Protein AF-A0A0C2HBA0-F1 (afdb_monomer)

Sequence (151 aa):
MSQLVDHLVTSIALIGLGIRTMTEMAYLSDVIGTRELTTAALLMLCLGTCTFTSTPLGLFSVITKHNTMMLTYMTLIFFVCLLSAVCAWLGFNLNSEVNSGVVLHWMNNSFLNEYGNPEAVDLTQSWDQMQRKFYTTNMQTLKYNAEVHGK

Organism: NCBI:txid51022

InterPro domains:
  IPR018499 Tetraspanin/Peripherin [PF00335] (8-134)

Solvent-accessible surface area (backbone atoms only — not comparable to full-atom values): 8051 Å² total; per-residue (Å²): 112,69,70,57,53,54,52,52,53,50,26,53,50,37,35,53,48,17,54,51,42,42,56,56,37,62,44,40,43,76,47,65,73,44,71,64,59,55,48,50,27,52,49,42,33,51,51,17,54,53,50,50,58,44,54,63,47,49,56,48,28,68,71,66,73,45,68,68,48,42,51,54,43,53,53,53,52,51,53,52,54,53,53,50,52,53,52,50,52,52,50,51,51,50,53,51,40,53,74,68,42,55,53,57,52,49,52,51,49,38,52,75,75,39,52,82,36,88,91,34,53,66,41,33,54,40,49,53,52,52,51,52,53,52,52,54,52,51,52,49,54,52,51,51,50,48,70,72,64,66,117

Structure (mmCIF, N/CA/C/O backbone):
data_AF-A0A0C2HBA0-F1
#
_entry.id   AF-A0A0C2HBA0-F1
#
loop_
_atom_site.group_PDB
_atom_site.id
_atom_site.type_symbol
_atom_site.label_atom_id
_atom_site.label_alt_id
_atom_site.label_comp_id
_atom_site.label_asym_id
_atom_site.label_entity_id
_atom_site.label_seq_id
_atom_site.pdbx_PDB_ins_code
_atom_site.Cartn_x
_atom_site.Cartn_y
_atom_site.Cartn_z
_atom_site.occupancy
_atom_site.B_iso_or_equiv
_atom_site.auth_seq_id
_atom_site.auth_comp_id
_atom_site.auth_asym_id
_atom_site.auth_atom_id
_atom_site.pdbx_PDB_model_num
ATOM 1 N N . MET A 1 1 ? -5.704 2.869 24.932 1.00 56.53 1 MET A N 1
ATOM 2 C CA . MET A 1 1 ? -5.318 4.111 24.223 1.00 56.53 1 MET A CA 1
ATOM 3 C C . MET A 1 1 ? -4.084 3.891 23.349 1.00 56.53 1 MET A C 1
ATOM 5 O O . MET A 1 1 ? -4.190 4.174 22.169 1.00 56.53 1 MET A O 1
ATOM 9 N N . SER A 1 2 ? -2.995 3.288 23.860 1.00 64.06 2 SER A N 1
ATOM 10 C CA . SER A 1 2 ? -1.791 2.945 23.064 1.00 64.06 2 SER A CA 1
ATOM 11 C C . SER A 1 2 ? -2.093 2.152 21.781 1.00 64.06 2 SER A C 1
ATOM 13 O O . SER A 1 2 ? -1.809 2.639 20.698 1.00 64.06 2 SER A O 1
ATOM 15 N N . GLN A 1 3 ? -2.810 1.023 21.879 1.00 64.94 3 GLN A N 1
ATOM 16 C CA . GLN A 1 3 ? -3.154 0.197 20.705 1.00 64.94 3 GLN A CA 1
ATOM 17 C C . GLN A 1 3 ? -3.966 0.932 19.626 1.00 64.94 3 GLN A C 1
ATOM 19 O O . GLN A 1 3 ? -3.911 0.577 18.455 1.00 64.94 3 GLN A O 1
ATOM 24 N N . LEU A 1 4 ? -4.726 1.965 20.001 1.00 65.56 4 LEU A N 1
ATOM 25 C CA . LEU A 1 4 ? -5.518 2.724 19.037 1.00 65.56 4 LEU A CA 1
ATOM 26 C C . LEU A 1 4 ? -4.641 3.625 18.164 1.00 65.56 4 LEU A C 1
ATOM 28 O O . LEU A 1 4 ? -4.872 3.762 16.965 1.00 65.56 4 LEU A O 1
ATOM 32 N N . VAL A 1 5 ? -3.642 4.242 18.796 1.00 70.81 5 VAL A N 1
ATOM 33 C CA . VAL A 1 5 ? -2.667 5.099 18.124 1.00 70.81 5 VAL A CA 1
ATOM 34 C C . VAL A 1 5 ? -1.844 4.255 17.157 1.00 70.81 5 VAL A C 1
ATOM 36 O O . VAL A 1 5 ? -1.683 4.651 16.007 1.00 70.81 5 VAL A O 1
ATOM 39 N N . ASP A 1 6 ? -1.443 3.052 17.572 1.00 75.31 6 ASP A N 1
ATOM 40 C CA . ASP A 1 6 ? -0.691 2.118 16.729 1.00 75.31 6 ASP A CA 1
ATOM 41 C C . ASP A 1 6 ? -1.475 1.734 15.459 1.00 75.31 6 ASP A C 1
ATOM 43 O O . ASP A 1 6 ? -0.932 1.770 14.352 1.00 75.31 6 ASP A O 1
ATOM 47 N N . HIS A 1 7 ? -2.778 1.449 15.580 1.00 71.69 7 HIS A N 1
ATOM 48 C CA . HIS A 1 7 ? -3.629 1.143 14.424 1.00 71.69 7 HIS A CA 1
ATOM 49 C C . HIS A 1 7 ? -3.804 2.333 13.472 1.00 71.69 7 HIS A C 1
ATOM 51 O O . HIS A 1 7 ? -3.732 2.154 12.258 1.00 71.69 7 HIS A O 1
ATOM 57 N N . LEU A 1 8 ? -3.991 3.550 13.991 1.00 75.81 8 LEU A N 1
ATOM 58 C CA . LEU A 1 8 ? -4.126 4.748 13.155 1.00 75.81 8 LEU A CA 1
ATOM 59 C C . LEU A 1 8 ? -2.829 5.076 12.411 1.00 75.81 8 LEU A C 1
ATOM 61 O O . LEU A 1 8 ? -2.866 5.358 11.213 1.00 75.81 8 LEU A O 1
ATOM 65 N N . VAL A 1 9 ? -1.686 4.989 13.096 1.00 79.44 9 VAL A N 1
ATOM 66 C CA . VAL A 1 9 ? -0.363 5.200 12.491 1.00 79.44 9 VAL A CA 1
ATOM 67 C C . VAL A 1 9 ? -0.111 4.173 11.389 1.00 79.44 9 VAL A C 1
ATOM 69 O O . VAL A 1 9 ? 0.324 4.542 10.298 1.00 79.44 9 VAL A O 1
ATOM 72 N N . THR A 1 10 ? -0.456 2.906 11.631 1.00 76.00 10 TH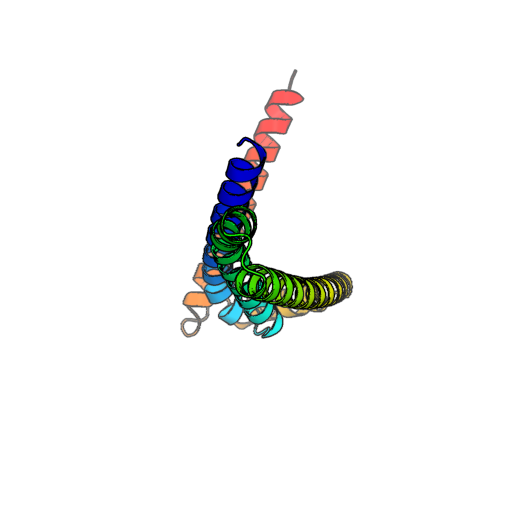R A N 1
ATOM 73 C CA . THR A 1 10 ? -0.301 1.833 10.640 1.00 76.00 10 THR A CA 1
ATOM 74 C C . THR A 1 10 ? -1.166 2.080 9.405 1.00 76.00 10 THR A C 1
ATOM 76 O O . THR A 1 10 ? -0.668 1.966 8.290 1.00 76.00 10 THR A O 1
ATOM 79 N N . SER A 1 11 ? -2.432 2.476 9.570 1.00 72.50 11 SER A N 1
ATOM 80 C CA . SER A 1 11 ? -3.339 2.764 8.447 1.00 72.50 11 SER A CA 1
ATOM 81 C C . SER A 1 11 ? -2.873 3.956 7.607 1.00 72.50 11 SER A C 1
ATOM 83 O O . SER A 1 11 ? -2.881 3.886 6.379 1.00 72.50 11 SER A O 1
ATOM 85 N N . ILE A 1 12 ? -2.414 5.036 8.248 1.00 79.12 12 ILE A N 1
ATOM 86 C CA . ILE A 1 12 ? -1.872 6.215 7.553 1.00 79.12 12 ILE A CA 1
ATOM 87 C C . ILE A 1 12 ? -0.602 5.843 6.780 1.00 79.12 12 ILE A C 1
ATOM 89 O O . ILE A 1 12 ? -0.454 6.228 5.619 1.00 79.12 12 ILE A O 1
ATOM 93 N N . ALA A 1 13 ? 0.289 5.055 7.389 1.00 78.75 13 ALA A N 1
ATOM 94 C CA . ALA A 1 13 ? 1.481 4.549 6.720 1.00 78.75 13 ALA A CA 1
ATOM 95 C C . ALA A 1 13 ? 1.125 3.650 5.526 1.00 78.75 13 ALA A C 1
ATOM 97 O O . ALA A 1 13 ? 1.739 3.782 4.471 1.00 78.75 13 ALA A O 1
ATOM 98 N N . LEU A 1 14 ? 0.106 2.792 5.652 1.00 74.56 14 LEU A N 1
ATOM 99 C CA . L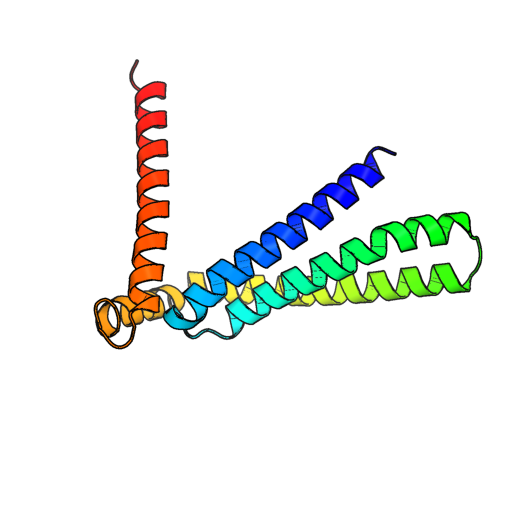EU A 1 14 ? -0.349 1.907 4.576 1.00 74.56 14 LEU A CA 1
ATOM 100 C C . LEU A 1 14 ? -0.917 2.687 3.387 1.00 74.56 14 LEU A C 1
ATOM 102 O O . LEU A 1 14 ? -0.609 2.368 2.245 1.00 74.56 14 LEU A O 1
ATOM 106 N N . ILE A 1 15 ? -1.711 3.729 3.647 1.00 77.38 15 ILE A N 1
ATOM 107 C CA . ILE A 1 15 ? -2.254 4.605 2.600 1.00 77.38 15 ILE A CA 1
ATOM 108 C C . ILE A 1 15 ? -1.124 5.392 1.930 1.00 77.38 15 ILE A C 1
ATOM 110 O O . ILE A 1 15 ? -1.071 5.461 0.704 1.00 77.38 15 ILE A O 1
ATOM 114 N N . GLY A 1 16 ? -0.194 5.949 2.711 1.00 75.50 16 GLY A N 1
ATOM 115 C CA . GLY A 1 16 ? 0.969 6.663 2.181 1.00 75.50 16 GLY A CA 1
ATOM 116 C C . GLY A 1 16 ? 1.867 5.768 1.326 1.00 75.50 16 GLY A C 1
ATOM 117 O O . GLY A 1 16 ? 2.299 6.179 0.248 1.00 75.50 16 GLY A O 1
ATOM 118 N N . LEU A 1 17 ? 2.095 4.527 1.765 1.00 71.69 17 LEU A N 1
ATOM 119 C CA . LEU A 1 17 ? 2.784 3.507 0.977 1.00 71.69 17 LEU A CA 1
ATOM 120 C C . LEU A 1 17 ? 1.992 3.160 -0.282 1.00 71.69 17 LEU A C 1
ATOM 122 O O . LEU A 1 17 ? 2.577 3.187 -1.352 1.00 71.69 17 LEU A O 1
ATOM 126 N N . GLY A 1 18 ? 0.679 2.942 -0.199 1.00 68.31 18 GLY A N 1
ATOM 127 C CA . GLY A 1 18 ? -0.169 2.647 -1.357 1.00 68.31 18 GLY A CA 1
ATOM 128 C C . GLY A 1 18 ? -0.153 3.753 -2.416 1.00 68.31 18 GLY 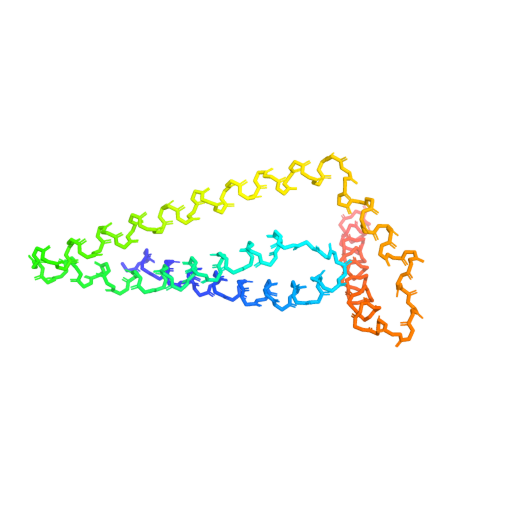A C 1
ATOM 129 O O . GLY A 1 18 ? 0.018 3.463 -3.597 1.00 68.31 18 GLY A O 1
ATOM 130 N N . ILE A 1 19 ? -0.244 5.024 -2.009 1.00 72.25 19 ILE A N 1
ATOM 131 C CA . ILE A 1 19 ? -0.149 6.178 -2.920 1.00 72.25 19 ILE A CA 1
ATOM 132 C C . ILE A 1 19 ? 1.241 6.242 -3.554 1.00 72.25 19 ILE A C 1
ATOM 134 O O . ILE A 1 19 ? 1.359 6.393 -4.768 1.00 72.25 19 ILE A O 1
ATOM 138 N N . ARG A 1 20 ? 2.301 6.085 -2.754 1.00 70.75 20 ARG A N 1
ATOM 139 C CA . ARG A 1 20 ? 3.675 6.070 -3.264 1.00 70.75 20 ARG A CA 1
ATOM 140 C C . ARG A 1 20 ? 3.897 4.915 -4.240 1.00 70.75 20 ARG A C 1
ATOM 142 O O . ARG A 1 20 ? 4.488 5.123 -5.297 1.00 70.75 20 ARG A O 1
ATOM 149 N N . THR A 1 21 ? 3.390 3.728 -3.926 1.00 67.12 21 THR A N 1
ATOM 150 C CA . THR A 1 21 ? 3.441 2.564 -4.807 1.00 67.12 21 THR A CA 1
ATOM 151 C C . THR A 1 21 ? 2.657 2.837 -6.081 1.00 67.12 21 THR A C 1
ATOM 153 O O . THR A 1 21 ? 3.188 2.581 -7.143 1.00 67.12 21 THR A O 1
ATOM 156 N N . MET A 1 22 ? 1.469 3.442 -6.039 1.00 64.12 22 MET A N 1
ATOM 157 C CA . MET A 1 22 ? 0.753 3.831 -7.260 1.00 64.12 22 MET A CA 1
ATOM 158 C C . MET A 1 22 ? 1.529 4.833 -8.111 1.00 64.12 22 MET A C 1
ATOM 160 O O . MET A 1 22 ? 1.548 4.681 -9.327 1.00 64.12 22 MET A O 1
ATOM 164 N N . THR A 1 23 ? 2.197 5.821 -7.506 1.00 65.69 23 THR A N 1
ATOM 165 C CA . THR A 1 23 ? 3.053 6.735 -8.275 1.00 65.69 23 THR A CA 1
ATOM 166 C C . THR A 1 23 ? 4.226 5.992 -8.900 1.00 65.69 23 THR A C 1
ATOM 168 O O . THR A 1 23 ? 4.434 6.117 -10.095 1.00 65.69 23 THR A O 1
ATOM 171 N N . GLU A 1 24 ? 4.937 5.148 -8.145 1.00 62.28 24 GLU A N 1
ATOM 172 C CA . GLU A 1 24 ? 6.075 4.372 -8.656 1.00 62.28 24 GLU A CA 1
ATOM 173 C C . GLU A 1 24 ? 5.624 3.332 -9.708 1.00 62.28 24 GLU A C 1
ATOM 175 O O . GLU A 1 24 ? 6.323 3.121 -10.693 1.00 62.28 24 GLU A O 1
ATOM 180 N N . MET A 1 25 ? 4.426 2.753 -9.576 1.00 57.25 25 MET A N 1
ATOM 181 C CA . MET A 1 25 ? 3.843 1.808 -10.536 1.00 57.25 25 MET A CA 1
ATOM 182 C C . MET A 1 25 ? 3.234 2.478 -11.765 1.00 57.25 25 MET A C 1
ATOM 184 O O . MET A 1 25 ? 3.197 1.843 -12.806 1.00 57.25 25 MET A O 1
ATOM 188 N N . ALA A 1 26 ? 2.784 3.732 -11.703 1.00 56.56 26 ALA A N 1
ATOM 189 C CA . ALA A 1 26 ? 2.385 4.468 -12.904 1.00 56.56 26 ALA A CA 1
ATOM 190 C C . ALA A 1 26 ? 3.587 4.661 -13.843 1.00 56.56 26 ALA A C 1
ATOM 192 O O . ALA A 1 26 ? 3.459 4.486 -15.048 1.00 56.56 26 ALA A O 1
ATOM 193 N N . TYR A 1 27 ? 4.766 4.913 -13.266 1.00 51.84 27 TYR A N 1
ATOM 194 C CA . TYR A 1 27 ? 6.037 4.982 -13.989 1.00 51.84 27 TYR A CA 1
ATOM 195 C C . TYR A 1 27 ? 6.529 3.603 -14.462 1.00 51.84 27 TYR A C 1
ATOM 197 O O . TYR A 1 27 ? 7.071 3.484 -15.553 1.00 51.84 27 TYR A O 1
ATOM 205 N N . LEU A 1 28 ? 6.325 2.540 -13.673 1.00 49.47 28 LEU A N 1
ATOM 206 C CA . LEU A 1 28 ? 6.757 1.179 -14.031 1.00 49.47 28 LEU A CA 1
ATOM 207 C C . LEU A 1 28 ? 5.765 0.416 -14.922 1.00 49.47 28 LEU A C 1
ATOM 209 O O . LEU A 1 28 ? 6.176 -0.506 -15.613 1.00 49.47 28 LEU A O 1
ATOM 213 N N . SER A 1 29 ? 4.477 0.763 -14.934 1.00 44.84 29 SER A N 1
ATOM 214 C CA . SER A 1 29 ? 3.450 0.137 -15.783 1.00 44.84 29 SER A CA 1
ATOM 215 C C . SER A 1 29 ? 3.714 0.400 -17.261 1.00 44.84 29 SER A C 1
ATOM 217 O O . SER A 1 29 ? 3.407 -0.458 -18.084 1.00 44.84 29 SER A O 1
ATOM 219 N N . ASP A 1 30 ? 4.300 1.556 -17.570 1.00 50.34 30 ASP A N 1
ATOM 220 C CA . ASP A 1 30 ? 4.762 1.913 -18.911 1.00 50.34 30 ASP A CA 1
ATOM 221 C C . ASP A 1 30 ? 6.043 1.142 -19.289 1.00 50.34 30 ASP A C 1
ATOM 223 O O . ASP A 1 30 ? 6.294 0.879 -20.454 1.00 50.34 30 ASP A O 1
ATOM 227 N N . VAL A 1 31 ? 6.817 0.697 -18.285 1.00 47.81 31 VAL A N 1
ATOM 228 C CA . VAL A 1 31 ? 8.131 0.042 -18.445 1.00 47.81 31 VAL A CA 1
ATOM 229 C C . VAL A 1 31 ? 8.108 -1.476 -18.375 1.00 47.81 31 VAL A C 1
ATOM 231 O O . VAL A 1 31 ? 8.996 -2.123 -18.924 1.00 47.81 31 VAL A O 1
ATOM 234 N N . ILE A 1 32 ? 7.152 -2.054 -17.653 1.00 50.53 32 ILE A N 1
ATOM 235 C CA . ILE A 1 32 ? 7.104 -3.483 -17.312 1.00 50.53 32 ILE A CA 1
ATOM 236 C C . ILE A 1 32 ? 5.828 -4.134 -17.872 1.00 50.53 32 ILE A C 1
ATOM 238 O O . ILE A 1 32 ? 5.710 -5.353 -17.848 1.00 50.53 32 ILE A O 1
ATOM 242 N N . GLY A 1 33 ? 4.864 -3.370 -18.408 1.00 48.19 33 GLY A N 1
ATOM 243 C CA . GLY A 1 33 ? 3.696 -3.917 -19.116 1.00 48.19 33 GLY A CA 1
ATOM 244 C C . GLY A 1 33 ? 2.904 -4.983 -18.341 1.00 48.19 33 GLY A C 1
ATOM 245 O O . GLY A 1 33 ? 2.213 -5.806 -18.942 1.00 48.19 33 GLY A O 1
ATOM 246 N N . THR A 1 34 ? 2.998 -5.017 -17.008 1.00 56.41 34 THR A N 1
ATOM 247 C CA . THR A 1 34 ? 2.402 -6.078 -16.187 1.00 56.41 34 THR A CA 1
ATOM 248 C C . THR A 1 34 ? 1.238 -5.537 -15.372 1.00 56.41 34 THR A C 1
ATOM 250 O O . THR A 1 34 ? 1.377 -4.806 -14.393 1.00 56.41 34 THR A O 1
ATOM 253 N N . ARG A 1 35 ? 0.041 -5.975 -15.768 1.00 59.31 35 ARG A N 1
ATOM 254 C CA . ARG A 1 35 ? -1.242 -5.714 -15.096 1.00 59.31 35 ARG A CA 1
ATOM 255 C C . ARG A 1 35 ? -1.250 -6.159 -13.624 1.00 59.31 35 ARG A C 1
ATOM 257 O O . ARG A 1 35 ? -2.035 -5.639 -12.834 1.00 59.31 35 ARG A O 1
ATOM 264 N N . GLU A 1 36 ? -0.365 -7.078 -13.251 1.00 59.66 36 GLU A N 1
ATOM 265 C CA . GLU A 1 36 ? -0.238 -7.644 -11.903 1.00 59.66 36 GLU A CA 1
ATOM 266 C C . GLU A 1 36 ? 0.276 -6.627 -10.867 1.00 59.66 36 GLU A C 1
ATOM 268 O O . GLU A 1 36 ? -0.260 -6.541 -9.761 1.00 59.66 36 GLU A O 1
ATOM 273 N N . LEU A 1 37 ? 1.255 -5.788 -11.230 1.00 63.09 37 LEU A N 1
ATOM 274 C CA . LEU A 1 37 ? 1.842 -4.790 -10.322 1.00 63.09 37 LEU A CA 1
ATOM 275 C C . LEU A 1 37 ? 0.875 -3.634 -10.036 1.00 63.09 37 LEU A C 1
ATOM 277 O O . LEU A 1 37 ? 0.705 -3.233 -8.881 1.00 63.09 37 LEU A O 1
ATOM 281 N N . THR A 1 38 ? 0.159 -3.163 -11.059 1.00 68.12 38 THR A N 1
ATOM 282 C CA . THR A 1 38 ? -0.912 -2.167 -10.898 1.00 68.12 38 THR A CA 1
ATOM 283 C C . THR A 1 38 ? -2.067 -2.724 -10.060 1.00 68.12 38 THR A C 1
ATOM 285 O O . THR A 1 38 ? -2.608 -2.020 -9.206 1.00 68.12 38 THR A O 1
ATOM 288 N N . THR A 1 39 ? -2.410 -4.006 -10.233 1.00 68.94 39 THR A N 1
ATOM 289 C CA . THR A 1 39 ? -3.439 -4.681 -9.422 1.00 68.94 39 THR A CA 1
ATOM 290 C C . THR A 1 39 ? -3.017 -4.773 -7.954 1.00 68.94 39 THR A C 1
ATOM 292 O O . THR A 1 39 ? -3.814 -4.463 -7.069 1.00 68.94 39 THR A O 1
ATOM 295 N N . ALA A 1 40 ? -1.756 -5.108 -7.668 1.00 69.88 40 ALA A N 1
ATOM 296 C CA . ALA A 1 40 ? -1.230 -5.143 -6.303 1.00 69.88 40 ALA A CA 1
ATOM 297 C C . ALA A 1 40 ? -1.248 -3.759 -5.622 1.00 69.88 40 ALA A C 1
ATOM 299 O O . ALA A 1 40 ? -1.641 -3.651 -4.458 1.00 69.88 40 ALA A O 1
ATOM 300 N N . ALA A 1 41 ? -0.887 -2.694 -6.347 1.00 69.25 41 ALA A N 1
ATOM 301 C CA . ALA A 1 41 ? -0.921 -1.323 -5.830 1.00 69.25 41 ALA A CA 1
ATOM 302 C C . ALA A 1 41 ? -2.351 -0.859 -5.498 1.00 69.25 41 ALA A C 1
ATOM 304 O O . ALA A 1 41 ? -2.591 -0.292 -4.429 1.00 69.25 41 ALA A O 1
ATOM 305 N N . LEU A 1 42 ? -3.315 -1.155 -6.377 1.00 71.94 42 LEU A N 1
ATOM 306 C CA . LEU A 1 42 ? -4.733 -0.874 -6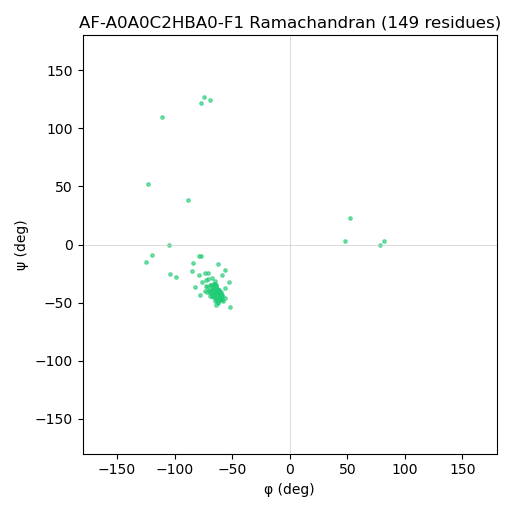.140 1.00 71.94 42 LEU A CA 1
ATOM 307 C C . LEU A 1 42 ? -5.273 -1.653 -4.935 1.00 71.94 42 LEU A C 1
ATOM 309 O O . LEU A 1 42 ? -5.990 -1.085 -4.114 1.00 71.94 42 LEU A O 1
ATOM 313 N N . LEU A 1 43 ? -4.893 -2.924 -4.780 1.00 75.12 43 LEU A N 1
ATOM 314 C CA . LEU A 1 43 ? -5.295 -3.737 -3.631 1.00 75.12 43 LEU A CA 1
ATOM 315 C C . LEU A 1 43 ? -4.719 -3.212 -2.313 1.00 75.12 43 LEU A C 1
ATOM 317 O O . LEU A 1 43 ? -5.451 -3.170 -1.325 1.00 75.12 43 LEU A O 1
ATOM 321 N N . MET A 1 44 ? -3.460 -2.758 -2.288 1.00 74.56 44 MET A N 1
ATOM 322 C CA . MET A 1 44 ? -2.884 -2.101 -1.107 1.00 74.56 44 MET A CA 1
ATOM 323 C C . MET A 1 44 ? -3.628 -0.813 -0.744 1.00 74.56 44 MET A C 1
ATOM 325 O O . MET A 1 44 ? -3.898 -0.579 0.435 1.00 74.56 44 MET A O 1
ATOM 329 N N . LEU A 1 45 ? -3.999 0.007 -1.734 1.00 77.38 45 LEU A N 1
ATOM 330 C CA . LEU A 1 45 ? -4.753 1.236 -1.487 1.00 77.38 45 LEU A CA 1
ATOM 331 C C . LEU A 1 45 ? -6.169 0.929 -0.975 1.00 77.38 45 LEU A C 1
ATOM 333 O O . LEU A 1 45 ? -6.598 1.505 0.028 1.00 77.38 45 LEU A O 1
ATOM 337 N N . CYS A 1 46 ? -6.870 -0.027 -1.592 1.00 77.44 46 CYS A N 1
ATOM 338 C CA . CYS A 1 46 ? -8.172 -0.497 -1.117 1.00 77.44 46 CYS A CA 1
ATOM 339 C C . CYS A 1 46 ? -8.086 -1.024 0.322 1.00 77.44 46 CYS A C 1
ATOM 341 O O . CYS A 1 46 ? -8.850 -0.575 1.175 1.00 77.44 46 CYS A O 1
ATOM 343 N N . LEU A 1 47 ? -7.115 -1.891 0.626 1.00 81.62 47 LEU A N 1
ATOM 344 C CA . LEU A 1 47 ? -6.870 -2.387 1.982 1.00 81.62 47 LEU A CA 1
ATOM 345 C C . LEU A 1 47 ? -6.636 -1.242 2.973 1.00 81.62 47 LEU A C 1
ATOM 347 O O . LEU A 1 47 ? -7.266 -1.233 4.027 1.00 81.62 47 LEU A O 1
ATOM 351 N N . GLY A 1 48 ? -5.803 -0.254 2.630 1.00 73.75 48 GLY A N 1
ATOM 352 C CA . GLY A 1 48 ? -5.526 0.906 3.484 1.00 73.75 48 GLY A CA 1
ATOM 353 C C . GLY A 1 48 ? -6.761 1.764 3.777 1.00 73.75 48 GLY A C 1
ATOM 354 O O . GLY A 1 48 ? -6.983 2.179 4.914 1.00 73.75 48 GLY A O 1
ATOM 355 N N . THR A 1 49 ? -7.614 2.005 2.780 1.00 79.75 49 THR A N 1
ATOM 356 C CA . THR A 1 49 ? -8.862 2.770 2.980 1.00 79.75 49 THR A CA 1
ATOM 357 C C . THR A 1 49 ? -9.900 2.000 3.808 1.00 79.75 49 THR A C 1
ATOM 359 O O . THR A 1 49 ? -10.548 2.574 4.690 1.00 79.75 49 THR A O 1
ATOM 362 N N . CYS A 1 50 ? -10.025 0.686 3.597 1.00 79.38 50 CYS A N 1
ATOM 363 C CA . CYS A 1 50 ? -10.900 -0.177 4.389 1.00 79.38 50 CYS A CA 1
ATOM 364 C C . CYS A 1 50 ? -10.433 -0.287 5.849 1.00 79.38 50 CYS A C 1
ATOM 366 O O . CYS A 1 50 ? -11.251 -0.202 6.764 1.00 79.38 50 CYS A O 1
ATOM 368 N N . THR A 1 51 ? -9.129 -0.421 6.107 1.00 79.00 51 THR A N 1
ATOM 369 C CA . THR A 1 51 ? -8.609 -0.471 7.483 1.00 79.00 51 THR A CA 1
ATOM 370 C C . THR A 1 51 ? -8.765 0.871 8.192 1.00 79.00 51 THR A C 1
ATOM 372 O O . THR A 1 51 ? -9.188 0.891 9.349 1.00 79.00 51 THR A O 1
ATOM 375 N N . PHE A 1 52 ? -8.552 1.991 7.496 1.00 80.19 52 PHE A N 1
ATOM 376 C CA . PHE A 1 52 ? -8.765 3.329 8.049 1.00 80.19 52 PHE A CA 1
ATOM 377 C C . PHE A 1 52 ? -10.223 3.573 8.459 1.00 80.19 52 PHE A C 1
ATOM 379 O O . PHE A 1 52 ? -10.483 4.079 9.549 1.00 80.19 52 PHE A O 1
ATOM 386 N N . THR A 1 53 ? -11.185 3.161 7.628 1.00 78.44 53 THR A N 1
ATOM 387 C CA . THR A 1 53 ? -12.622 3.269 7.944 1.00 78.44 53 THR A CA 1
ATOM 388 C C . THR A 1 53 ? -13.071 2.288 9.032 1.00 78.44 53 THR A C 1
ATOM 390 O O . THR A 1 53 ? -13.958 2.613 9.823 1.00 78.44 53 THR A O 1
ATOM 393 N N . SER A 1 54 ? -12.421 1.126 9.151 1.00 78.38 54 SER A N 1
ATOM 394 C CA . SER A 1 54 ? -12.718 0.137 10.197 1.00 78.38 54 SER A CA 1
ATOM 395 C C . SER A 1 54 ? -12.352 0.605 11.613 1.00 78.38 54 SER A C 1
ATOM 397 O O . SER A 1 54 ? -13.013 0.216 12.574 1.00 78.38 54 SER A O 1
ATOM 399 N N . THR A 1 55 ? -11.340 1.470 11.761 1.00 78.88 55 THR A N 1
ATOM 400 C CA . THR A 1 55 ? -10.830 1.917 13.070 1.00 78.88 55 THR A CA 1
ATOM 401 C C . THR A 1 55 ? -11.857 2.718 13.892 1.00 78.88 55 THR A C 1
ATOM 403 O O . THR A 1 55 ? -12.107 2.343 15.042 1.00 78.88 55 THR A O 1
ATOM 406 N N . PRO A 1 56 ? -12.507 3.777 13.363 1.00 77.44 56 PRO A N 1
ATOM 407 C CA . PRO A 1 56 ? -13.555 4.479 14.103 1.00 77.44 56 PRO A CA 1
ATOM 408 C C . PRO A 1 56 ? -14.818 3.622 14.280 1.00 77.44 56 PRO A C 1
ATOM 410 O O . PRO A 1 56 ? -15.441 3.682 15.339 1.00 77.44 56 PRO A O 1
ATOM 413 N N . LEU A 1 57 ? -15.174 2.785 13.294 1.00 77.12 57 LEU A N 1
ATOM 414 C CA . LEU A 1 57 ? -16.346 1.902 13.367 1.00 77.12 57 LEU A CA 1
ATOM 415 C C . LEU A 1 57 ? -16.200 0.815 14.440 1.00 77.12 57 LEU A C 1
ATOM 417 O O . LEU A 1 57 ? -17.169 0.514 15.132 1.00 77.12 57 LEU A O 1
ATOM 421 N N . GLY A 1 58 ? -14.998 0.268 14.631 1.00 76.50 58 GLY A N 1
ATOM 422 C CA . GLY A 1 58 ? -14.719 -0.711 15.684 1.00 76.50 58 GLY A CA 1
ATOM 423 C C . GLY A 1 58 ? -14.862 -0.122 17.085 1.00 76.50 58 GLY A C 1
ATOM 424 O O . GLY A 1 58 ? -15.511 -0.716 17.945 1.00 76.50 58 GLY A O 1
ATOM 425 N N . LEU A 1 59 ? -14.337 1.087 17.302 1.00 74.19 59 LEU A N 1
ATOM 426 C CA . LEU A 1 59 ? -14.528 1.831 18.552 1.00 74.19 59 LEU A CA 1
ATOM 427 C C . LEU A 1 59 ? -16.006 2.109 18.827 1.00 74.19 59 LEU A C 1
ATOM 429 O O . LEU A 1 59 ? -16.493 1.867 19.931 1.00 74.19 59 LEU A O 1
ATOM 433 N N . PHE A 1 60 ? -16.718 2.604 17.814 1.00 73.94 60 PHE A N 1
ATOM 434 C CA . PHE A 1 60 ? -18.129 2.944 17.942 1.00 73.94 60 PHE A CA 1
ATOM 435 C C . PHE A 1 60 ? -18.966 1.694 18.231 1.00 73.94 60 PHE A C 1
ATOM 437 O O . PHE A 1 60 ? -19.768 1.691 19.160 1.00 73.94 60 PHE A O 1
ATOM 444 N N . SER A 1 61 ? -18.695 0.587 17.535 1.00 76.19 61 SER A N 1
ATOM 445 C CA . SER A 1 61 ? -19.362 -0.698 17.748 1.00 76.19 61 SER A CA 1
ATOM 446 C C . SER A 1 61 ? -19.263 -1.204 19.190 1.00 76.19 61 SER A C 1
ATOM 448 O O . SER A 1 61 ? -20.222 -1.792 19.687 1.00 76.19 61 SER A O 1
ATOM 450 N N . VAL A 1 62 ? -18.128 -1.008 19.866 1.00 73.88 62 VAL A N 1
ATOM 451 C CA . VAL A 1 62 ? -17.949 -1.439 21.264 1.00 73.88 62 VAL A CA 1
ATOM 452 C C . VAL A 1 62 ? -18.741 -0.545 22.223 1.00 73.88 62 VAL A C 1
ATOM 454 O O . VAL A 1 62 ? -19.293 -1.032 23.210 1.00 73.88 62 VAL A O 1
ATOM 457 N N . ILE A 1 63 ? -18.833 0.753 21.924 1.00 74.50 63 ILE A N 1
ATOM 458 C CA . ILE A 1 63 ? -19.488 1.742 22.788 1.00 74.50 63 ILE A CA 1
ATOM 459 C C . ILE A 1 63 ? -21.015 1.671 22.666 1.00 74.50 63 ILE A C 1
ATOM 461 O O . ILE A 1 63 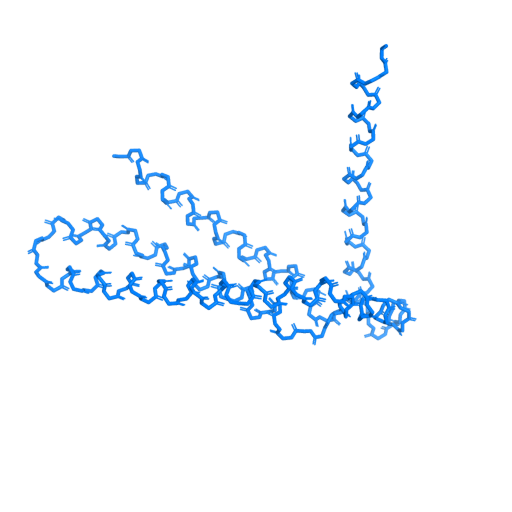? -21.711 1.728 23.678 1.00 74.50 63 ILE A O 1
ATOM 465 N N . THR A 1 64 ? -21.563 1.542 21.454 1.00 69.88 64 THR A N 1
ATOM 466 C CA . THR A 1 64 ? -23.008 1.727 21.236 1.00 69.88 64 THR A CA 1
ATOM 467 C C . THR A 1 64 ? -23.859 0.511 21.636 1.00 69.88 64 THR A C 1
ATOM 469 O O . THR A 1 64 ? -25.076 0.642 21.663 1.00 69.88 64 THR A O 1
ATOM 472 N N . LYS A 1 65 ? -23.281 -0.665 21.950 1.00 68.25 65 LYS A N 1
ATOM 473 C CA . LYS A 1 65 ? -23.977 -1.931 22.327 1.00 68.25 65 LYS A CA 1
ATOM 474 C C . LYS A 1 65 ? -25.143 -2.387 21.419 1.00 68.25 65 LYS A C 1
ATOM 476 O O . LYS A 1 65 ? -25.770 -3.405 21.694 1.00 68.25 65 LYS A O 1
ATOM 481 N N . HIS A 1 66 ? -25.433 -1.681 20.330 1.00 72.62 66 HIS A N 1
ATOM 482 C CA . HIS A 1 66 ? -26.462 -2.032 19.362 1.00 72.62 66 HIS A CA 1
ATOM 483 C C . HIS A 1 66 ? -25.960 -3.157 18.452 1.00 72.62 66 HIS A C 1
ATOM 485 O O . HIS A 1 66 ? -24.975 -2.991 17.731 1.00 72.62 66 HIS A O 1
ATOM 491 N N . ASN A 1 67 ? -26.688 -4.276 18.438 1.00 74.62 67 ASN A N 1
ATOM 492 C CA . ASN A 1 67 ? -26.345 -5.491 17.686 1.00 74.62 67 ASN A CA 1
ATOM 493 C C . ASN A 1 67 ? -26.072 -5.236 16.189 1.00 74.62 67 ASN A C 1
ATOM 495 O O . ASN A 1 67 ? -25.218 -5.890 15.596 1.00 74.62 67 ASN A O 1
ATOM 499 N N . THR A 1 68 ? -26.744 -4.252 15.584 1.00 76.75 68 THR A N 1
ATOM 500 C CA . THR A 1 68 ? -26.567 -3.894 14.168 1.00 76.75 68 THR A CA 1
ATOM 501 C C . THR A 1 68 ? -25.177 -3.321 13.865 1.00 76.75 68 THR A C 1
ATOM 503 O O . THR A 1 68 ? -24.575 -3.715 12.871 1.00 76.75 68 THR A O 1
ATOM 506 N N . MET A 1 69 ? -24.632 -2.456 14.734 1.00 72.62 69 MET A N 1
ATOM 507 C CA . MET A 1 69 ? -23.293 -1.855 14.561 1.00 72.62 69 MET A CA 1
ATOM 508 C C . MET A 1 69 ? -22.177 -2.906 14.677 1.00 72.62 69 MET A C 1
ATOM 510 O O . MET A 1 69 ? -21.179 -2.867 13.954 1.00 72.62 69 MET A O 1
ATOM 514 N N . MET A 1 70 ? -22.381 -3.891 15.552 1.00 78.50 70 MET A N 1
ATOM 515 C CA . MET A 1 70 ? -21.462 -5.014 15.727 1.00 78.50 70 MET A CA 1
ATOM 516 C C . MET A 1 70 ? -21.452 -5.946 14.513 1.00 78.50 70 MET A C 1
ATOM 518 O O . MET A 1 70 ? -20.382 -6.368 14.071 1.00 78.50 70 MET A O 1
ATOM 522 N N . LEU A 1 71 ? -22.619 -6.214 13.920 1.00 81.44 71 LEU A N 1
ATOM 523 C CA . LEU A 1 71 ? -22.720 -7.008 12.696 1.00 81.44 71 LEU A CA 1
ATOM 524 C C . LEU A 1 71 ? -22.037 -6.314 11.505 1.00 81.44 71 LEU A C 1
ATOM 526 O O . LEU A 1 71 ? -21.312 -6.960 10.744 1.00 81.44 71 LEU A O 1
ATOM 530 N N . THR A 1 72 ? -22.209 -4.996 11.357 1.00 82.50 72 THR A N 1
ATOM 531 C CA . THR A 1 72 ? -21.530 -4.225 10.301 1.00 82.50 72 THR A CA 1
ATOM 532 C C . THR A 1 72 ? -20.011 -4.224 10.461 1.00 82.50 72 THR A C 1
ATOM 534 O O . THR A 1 72 ? -19.288 -4.315 9.475 1.00 82.50 72 THR A O 1
ATOM 537 N N . TYR A 1 73 ? -19.501 -4.191 11.693 1.00 83.94 73 TYR A N 1
ATOM 538 C CA . TYR A 1 73 ? -18.061 -4.275 11.939 1.00 83.94 73 TYR A CA 1
ATOM 539 C C . TYR A 1 73 ? -17.489 -5.666 11.615 1.00 83.94 73 TYR A C 1
ATOM 541 O O . TYR A 1 73 ? -16.468 -5.776 10.936 1.00 83.94 73 TYR A O 1
ATOM 549 N N . MET A 1 74 ? -18.176 -6.732 12.038 1.00 82.88 74 MET A N 1
ATOM 550 C CA . MET A 1 74 ? -17.794 -8.122 11.743 1.00 82.88 74 MET A CA 1
ATOM 551 C C . MET A 1 74 ? -17.739 -8.398 10.236 1.00 82.88 74 MET A C 1
ATOM 553 O O . MET A 1 74 ? -16.786 -9.000 9.744 1.00 82.88 74 MET A O 1
ATOM 557 N N . THR A 1 75 ? -18.742 -7.926 9.495 1.00 86.25 75 THR A N 1
ATOM 558 C CA . THR A 1 75 ? -18.790 -8.077 8.033 1.00 86.25 75 THR A CA 1
ATOM 559 C C . THR A 1 75 ? -17.680 -7.285 7.342 1.00 86.25 75 THR A C 1
ATOM 561 O O . THR A 1 75 ? -17.025 -7.824 6.454 1.00 86.25 75 THR A O 1
ATOM 564 N N . LEU A 1 76 ? -17.388 -6.057 7.780 1.00 83.88 76 LEU A N 1
ATOM 565 C CA . LEU A 1 76 ? -16.291 -5.254 7.232 1.00 83.88 76 LEU A CA 1
ATOM 566 C C . LEU A 1 76 ? -14.924 -5.938 7.412 1.00 83.88 76 LEU A C 1
ATOM 568 O O . LEU A 1 76 ? -14.153 -6.032 6.458 1.00 83.88 76 LEU A O 1
ATOM 572 N N . ILE A 1 77 ? -14.631 -6.460 8.610 1.00 85.44 77 ILE A N 1
ATOM 573 C CA . ILE A 1 77 ? -13.376 -7.186 8.868 1.00 85.44 77 ILE A CA 1
ATOM 574 C C . ILE A 1 77 ? -13.277 -8.450 8.018 1.00 85.44 77 ILE A C 1
ATOM 576 O O . ILE A 1 77 ? -12.204 -8.753 7.502 1.00 85.44 77 ILE A O 1
ATOM 580 N N . PHE A 1 78 ? -14.387 -9.159 7.817 1.00 87.62 78 PHE A N 1
ATOM 581 C CA . PHE A 1 78 ? -14.411 -10.327 6.945 1.00 87.62 78 PHE A CA 1
ATOM 582 C C . PHE A 1 78 ? -13.985 -9.982 5.507 1.00 87.62 78 PHE A C 1
ATOM 584 O O . PHE A 1 78 ? -13.143 -10.674 4.936 1.00 87.62 78 PHE A O 1
ATOM 591 N N . PHE A 1 79 ? -14.472 -8.870 4.945 1.00 85.56 79 PHE A N 1
ATOM 592 C CA . PHE A 1 79 ? -14.023 -8.394 3.631 1.00 85.56 79 PHE A CA 1
ATOM 593 C C . PHE A 1 79 ? -12.534 -8.030 3.606 1.00 85.56 79 PHE A C 1
ATOM 595 O O . PHE A 1 79 ? -11.838 -8.373 2.651 1.00 85.56 79 PHE A O 1
ATOM 602 N N . VAL A 1 80 ? -12.019 -7.389 4.659 1.00 86.50 80 VAL A N 1
ATOM 603 C CA . VAL A 1 80 ? -10.585 -7.069 4.774 1.00 86.50 80 VAL A CA 1
ATOM 604 C C . VAL A 1 80 ? -9.733 -8.343 4.800 1.00 86.50 80 VAL A C 1
ATOM 606 O O . VAL A 1 80 ? -8.701 -8.396 4.135 1.00 86.50 80 VAL A O 1
ATOM 609 N N . CYS A 1 81 ? -10.176 -9.393 5.497 1.00 86.38 81 CYS A N 1
ATOM 610 C CA . CYS A 1 81 ? -9.502 -10.694 5.497 1.00 86.38 81 CYS A CA 1
ATOM 611 C C . CYS A 1 81 ? -9.504 -11.368 4.116 1.00 86.38 81 CYS A C 1
ATOM 613 O O . CYS A 1 81 ? -8.516 -11.994 3.738 1.00 86.38 81 CYS A O 1
ATOM 615 N N . LEU A 1 82 ? -10.582 -11.237 3.340 1.00 88.81 82 LEU A N 1
ATOM 616 C CA . LEU A 1 82 ? -10.607 -11.754 1.968 1.00 88.81 82 LEU A CA 1
ATOM 617 C C . LEU A 1 82 ? -9.631 -10.992 1.065 1.00 88.81 82 LEU A C 1
ATOM 619 O O . LEU A 1 82 ? -8.875 -11.606 0.314 1.00 88.81 82 LEU A O 1
ATOM 623 N N . LEU A 1 83 ? -9.600 -9.662 1.170 1.00 84.94 83 LEU A N 1
ATOM 624 C CA . LEU A 1 83 ? -8.667 -8.829 0.409 1.00 84.94 83 LEU A CA 1
ATOM 625 C C . LEU A 1 83 ? -7.207 -9.135 0.760 1.00 84.94 83 LEU A C 1
ATOM 627 O O . LEU A 1 83 ? -6.363 -9.185 -0.135 1.00 84.94 83 LEU A O 1
ATOM 631 N N . SER A 1 84 ? -6.895 -9.387 2.035 1.00 84.12 84 SER A N 1
ATOM 632 C CA . SER A 1 84 ? -5.534 -9.751 2.439 1.00 84.12 84 SER A CA 1
ATOM 633 C C . SER A 1 84 ? -5.118 -11.125 1.909 1.00 84.12 84 SER A C 1
ATOM 635 O O . SER A 1 84 ? -3.971 -11.282 1.496 1.00 84.12 84 SER A O 1
ATOM 637 N N . ALA A 1 85 ? -6.041 -12.090 1.829 1.00 87.31 85 ALA A N 1
ATOM 638 C CA . ALA A 1 85 ? -5.780 -13.391 1.217 1.00 87.31 85 ALA A CA 1
ATOM 639 C C . ALA A 1 85 ? -5.454 -13.270 -0.282 1.00 87.31 85 ALA A C 1
ATOM 641 O O . ALA A 1 85 ? -4.490 -13.875 -0.753 1.00 87.31 85 ALA A O 1
ATOM 642 N N . VAL A 1 86 ? -6.196 -12.437 -1.023 1.00 86.12 86 VAL A N 1
ATOM 643 C CA . VAL A 1 86 ? -5.904 -12.145 -2.439 1.00 86.12 86 VAL A CA 1
ATOM 644 C C . VAL A 1 86 ? -4.548 -11.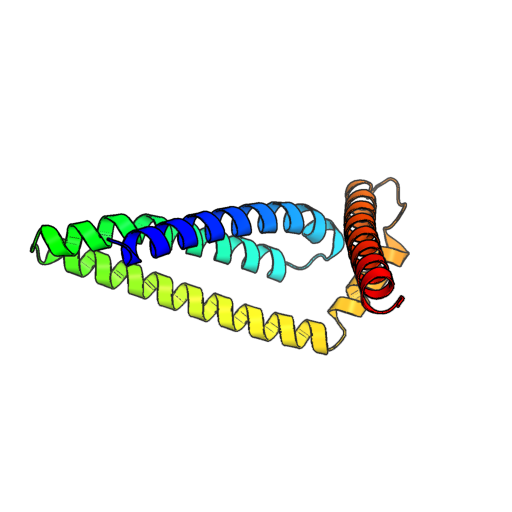452 -2.586 1.00 86.12 86 VAL A C 1
ATOM 646 O O . VAL A 1 86 ? -3.755 -11.816 -3.453 1.00 86.12 86 VAL A O 1
ATOM 649 N N . CYS A 1 87 ? -4.244 -10.491 -1.712 1.00 81.44 87 CYS A N 1
ATOM 650 C CA . CYS A 1 87 ? -2.962 -9.791 -1.721 1.00 81.44 87 CYS A CA 1
ATOM 651 C C . CYS A 1 87 ? -1.786 -10.744 -1.440 1.00 81.44 87 CYS A C 1
ATOM 653 O O . CYS A 1 87 ? -0.745 -10.646 -2.087 1.00 81.44 87 CYS A O 1
ATOM 655 N N . ALA A 1 88 ? -1.959 -11.697 -0.518 1.00 84.56 88 ALA A N 1
ATOM 656 C CA . ALA A 1 88 ? -0.964 -12.727 -0.229 1.00 84.56 88 ALA A CA 1
ATOM 657 C C . ALA A 1 88 ? -0.755 -13.668 -1.425 1.00 84.56 88 ALA A C 1
ATOM 659 O O . ALA A 1 88 ? 0.385 -13.953 -1.787 1.00 84.56 88 ALA 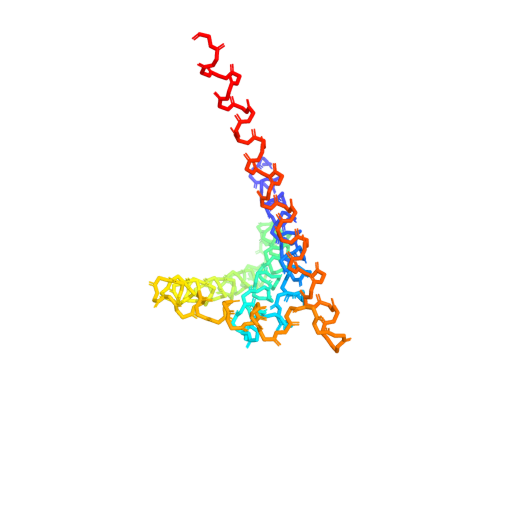A O 1
ATOM 660 N N . TRP A 1 89 ? -1.839 -14.103 -2.073 1.00 86.12 89 TRP A N 1
ATOM 661 C CA . TRP A 1 89 ? -1.781 -14.931 -3.279 1.00 86.12 89 TRP A CA 1
ATOM 662 C C . TRP A 1 89 ? -1.008 -14.251 -4.416 1.00 86.12 89 TRP A C 1
ATOM 664 O O . TRP A 1 89 ? -0.117 -14.854 -5.014 1.00 86.12 89 TRP A O 1
ATOM 674 N N . LEU A 1 90 ? -1.296 -12.974 -4.680 1.00 81.19 90 LEU A N 1
ATOM 675 C CA . LEU A 1 90 ? -0.558 -12.183 -5.667 1.00 81.19 90 LEU A CA 1
ATOM 676 C C . LEU A 1 90 ? 0.918 -12.027 -5.292 1.00 81.19 90 LEU A C 1
ATOM 678 O O . LEU A 1 90 ? 1.780 -12.157 -6.157 1.00 81.19 90 LEU A O 1
ATOM 682 N N . GLY A 1 91 ? 1.222 -11.817 -4.009 1.00 79.12 91 GLY A N 1
ATOM 683 C CA . GLY A 1 91 ? 2.600 -11.766 -3.520 1.00 79.12 91 GLY A CA 1
ATOM 684 C C . GLY A 1 91 ? 3.375 -13.060 -3.784 1.00 79.12 91 GLY A C 1
ATOM 685 O O . GLY A 1 91 ? 4.529 -13.008 -4.208 1.00 79.12 91 GLY A O 1
ATOM 686 N N . PHE A 1 92 ? 2.740 -14.222 -3.600 1.00 83.44 92 PHE A N 1
ATOM 687 C CA . PHE A 1 92 ? 3.351 -15.516 -3.917 1.00 83.44 92 PHE A CA 1
ATOM 688 C C . PHE A 1 92 ? 3.619 -15.691 -5.412 1.00 83.44 92 PHE A C 1
ATOM 690 O O . PHE A 1 92 ? 4.713 -16.123 -5.778 1.00 83.44 92 PHE A O 1
ATOM 697 N N . ASN A 1 93 ? 2.662 -15.326 -6.270 1.00 80.31 93 ASN A N 1
ATOM 698 C CA . ASN A 1 93 ? 2.859 -15.393 -7.719 1.00 80.31 93 ASN A CA 1
ATOM 699 C C . ASN A 1 93 ? 3.974 -14.454 -8.176 1.00 80.31 93 ASN A C 1
ATOM 701 O O . ASN A 1 93 ? 4.863 -14.892 -8.898 1.00 80.31 93 ASN A O 1
ATOM 705 N N . LEU A 1 94 ? 3.999 -13.213 -7.683 1.00 71.81 94 LEU A N 1
ATOM 706 C CA . LEU A 1 94 ? 5.062 -12.262 -8.004 1.00 71.81 94 LEU A CA 1
ATOM 707 C C . LEU A 1 94 ? 6.437 -12.789 -7.578 1.00 71.81 94 LEU A C 1
ATOM 709 O O . LEU A 1 94 ? 7.393 -12.711 -8.342 1.00 71.81 94 LEU A O 1
ATOM 713 N N . ASN A 1 95 ? 6.544 -13.369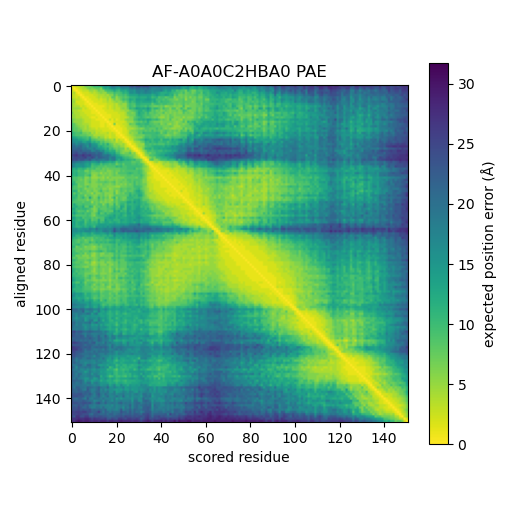 -6.381 1.00 76.62 95 ASN A N 1
ATOM 714 C CA . ASN A 1 95 ? 7.796 -13.961 -5.913 1.00 76.62 95 ASN A CA 1
ATOM 715 C C . ASN A 1 95 ? 8.237 -15.149 -6.789 1.00 76.62 95 ASN A C 1
ATOM 717 O O . ASN A 1 95 ? 9.422 -15.297 -7.082 1.00 76.62 95 ASN A O 1
ATOM 721 N N . SER A 1 96 ? 7.287 -15.971 -7.242 1.00 78.38 96 SER A N 1
ATOM 722 C CA . SER A 1 96 ? 7.554 -17.059 -8.187 1.00 78.38 96 SER A CA 1
ATOM 723 C C . SER A 1 96 ? 8.027 -16.530 -9.547 1.00 78.38 96 SER A C 1
ATOM 725 O O . SER A 1 96 ? 9.007 -17.033 -10.093 1.00 78.38 96 SER A O 1
ATOM 727 N N . GLU A 1 97 ? 7.381 -15.489 -10.074 1.00 71.88 97 GLU A N 1
ATOM 728 C CA . GLU A 1 97 ? 7.722 -14.836 -11.344 1.00 71.88 97 GLU A CA 1
ATOM 729 C C . GLU A 1 97 ? 9.133 -14.224 -11.296 1.00 71.88 97 GLU A C 1
ATOM 731 O O . GLU A 1 97 ? 9.946 -14.435 -12.199 1.00 71.88 97 GLU A O 1
ATOM 736 N N . VAL A 1 98 ? 9.467 -13.532 -10.202 1.00 71.19 98 VAL A N 1
ATOM 737 C CA . VAL A 1 98 ? 10.801 -12.957 -9.970 1.00 71.19 98 VAL A CA 1
ATOM 738 C C . VAL A 1 98 ? 11.861 -14.055 -9.909 1.00 71.19 98 VAL A C 1
ATOM 740 O O . VAL A 1 98 ? 12.892 -13.948 -10.572 1.00 71.19 98 VAL A O 1
ATOM 743 N N . ASN A 1 99 ? 11.600 -15.138 -9.173 1.00 76.12 99 ASN A N 1
ATOM 744 C CA . ASN A 1 99 ? 12.551 -16.239 -9.027 1.00 76.12 99 ASN A CA 1
ATOM 745 C C . ASN A 1 99 ? 12.715 -17.064 -10.318 1.00 76.12 99 ASN A C 1
ATOM 747 O O . ASN A 1 99 ? 13.755 -17.680 -10.533 1.00 76.12 99 ASN A O 1
ATOM 751 N N . SER A 1 100 ? 11.709 -17.056 -11.198 1.00 75.31 100 SER A N 1
ATOM 752 C CA . SER A 1 100 ? 11.758 -17.722 -12.506 1.00 75.31 100 SER A CA 1
ATOM 753 C C . SER A 1 100 ? 12.573 -16.966 -13.565 1.00 75.31 100 SER A C 1
ATOM 755 O O . SER A 1 100 ? 12.837 -17.505 -14.637 1.00 75.31 100 SER A O 1
ATOM 757 N N . GLY A 1 101 ? 12.980 -15.722 -13.289 1.00 67.38 101 GLY A N 1
ATOM 758 C CA . GLY A 1 101 ? 13.768 -14.900 -14.212 1.00 67.38 101 GLY A CA 1
ATOM 759 C C . GLY A 1 101 ? 12.964 -14.249 -15.343 1.00 67.38 101 GLY A C 1
ATOM 760 O O . GLY A 1 101 ? 13.531 -13.479 -16.117 1.00 67.38 101 GLY A O 1
ATOM 761 N N . VAL A 1 102 ? 11.649 -14.477 -15.422 1.00 70.12 102 VAL A N 1
ATOM 762 C CA . VAL A 1 102 ? 10.764 -13.842 -16.417 1.00 70.12 102 VAL A CA 1
ATOM 763 C C . VAL A 1 102 ? 10.750 -12.323 -16.247 1.00 70.12 102 VAL A C 1
ATOM 765 O O . VAL A 1 102 ? 10.886 -11.592 -17.227 1.00 70.12 102 VAL A O 1
ATOM 768 N N . VAL A 1 103 ? 10.703 -11.839 -15.001 1.00 66.31 103 VAL A N 1
ATOM 769 C CA . VAL A 1 103 ? 10.794 -10.402 -14.689 1.00 66.31 103 VAL A CA 1
ATOM 770 C C . VAL A 1 103 ? 12.129 -9.818 -15.160 1.00 66.31 103 VAL A C 1
ATOM 772 O O . VAL A 1 103 ? 12.156 -8.732 -15.733 1.00 66.31 103 VAL A O 1
ATOM 775 N N . LEU A 1 104 ? 13.232 -10.555 -14.987 1.00 68.81 104 LEU A N 1
ATOM 776 C CA . LEU A 1 104 ? 14.562 -10.128 -15.429 1.00 68.81 104 LEU A CA 1
ATOM 777 C C . LEU A 1 104 ? 14.649 -10.048 -16.960 1.00 68.81 104 LEU A C 1
ATOM 779 O O . LEU A 1 104 ? 15.215 -9.097 -17.497 1.00 68.81 104 LEU A O 1
ATOM 783 N N . HIS A 1 105 ? 14.064 -11.019 -17.665 1.00 71.25 105 HIS A N 1
ATOM 784 C CA . HIS A 1 105 ? 14.003 -11.027 -19.124 1.00 71.25 105 HIS A CA 1
ATOM 785 C C . HIS A 1 105 ? 13.175 -9.855 -19.665 1.00 71.25 105 HIS A C 1
ATOM 787 O O . HIS A 1 105 ? 13.607 -9.174 -20.593 1.00 71.25 105 HIS A O 1
ATOM 793 N N . TRP A 1 106 ? 12.008 -9.593 -19.072 1.00 66.81 106 TRP A N 1
ATOM 794 C CA . TRP A 1 106 ? 11.150 -8.466 -19.450 1.00 66.81 106 TRP A CA 1
ATOM 795 C C . TRP A 1 106 ? 11.875 -7.138 -19.252 1.00 66.81 106 TRP A C 1
ATOM 797 O O . TRP A 1 106 ? 11.945 -6.318 -20.159 1.00 66.81 106 TRP A O 1
ATOM 807 N N . MET A 1 107 ? 12.512 -6.985 -18.093 1.00 67.31 107 MET A N 1
ATOM 808 C CA . MET A 1 107 ? 13.258 -5.789 -17.733 1.00 67.31 107 MET A CA 1
ATOM 809 C C . MET A 1 107 ? 14.445 -5.533 -18.677 1.00 67.31 107 MET A C 1
ATOM 811 O O . MET A 1 107 ? 14.691 -4.392 -19.062 1.00 67.31 107 MET A O 1
ATOM 815 N N . ASN A 1 108 ? 15.149 -6.590 -19.099 1.00 71.31 108 ASN A N 1
ATOM 816 C CA . ASN A 1 108 ? 16.229 -6.489 -20.081 1.00 71.31 108 ASN A CA 1
ATOM 817 C C . ASN A 1 108 ? 15.707 -6.108 -21.476 1.00 71.31 108 ASN A C 1
ATOM 819 O O . ASN A 1 108 ? 16.321 -5.300 -22.167 1.00 71.31 108 ASN A O 1
ATOM 823 N N . ASN A 1 109 ? 14.557 -6.651 -21.881 1.00 70.75 109 ASN A N 1
ATOM 824 C CA . ASN A 1 109 ? 13.954 -6.343 -23.174 1.00 70.75 109 ASN A CA 1
ATOM 825 C C . ASN A 1 109 ? 13.461 -4.887 -23.248 1.00 70.75 109 ASN A C 1
ATOM 827 O O . ASN A 1 109 ? 13.771 -4.202 -24.218 1.00 70.75 109 ASN A O 1
ATOM 831 N N . SER A 1 110 ? 12.785 -4.379 -22.211 1.00 65.31 110 SER A N 1
ATOM 832 C CA . SER A 1 110 ? 12.370 -2.967 -22.152 1.00 65.31 110 SER A CA 1
ATOM 833 C C . SER A 1 110 ? 13.563 -2.018 -22.182 1.00 65.31 110 SER A C 1
ATOM 835 O O . SER A 1 110 ? 13.541 -1.000 -22.869 1.00 65.31 110 SER A O 1
ATOM 837 N N . PHE A 1 111 ? 14.639 -2.358 -21.464 1.00 66.88 111 PHE A N 1
ATOM 838 C CA . PHE A 1 111 ? 15.849 -1.541 -21.448 1.00 66.88 111 PHE A CA 1
ATOM 839 C C . PHE A 1 111 ? 16.548 -1.520 -22.813 1.00 66.88 111 PHE A C 1
ATOM 841 O O . PHE A 1 111 ? 16.968 -0.467 -23.269 1.00 66.88 111 PHE A O 1
ATOM 848 N N . LEU A 1 112 ? 16.669 -2.660 -23.493 1.00 70.00 112 LEU A N 1
ATOM 849 C CA . LEU A 1 112 ? 17.363 -2.719 -24.782 1.00 70.00 112 LEU A CA 1
ATOM 850 C C . LEU A 1 112 ? 16.569 -2.089 -25.927 1.00 70.00 112 LEU A C 1
ATOM 852 O O . LEU A 1 112 ? 17.176 -1.592 -26.874 1.00 70.00 112 LEU A O 1
ATOM 856 N N . ASN A 1 113 ? 15.239 -2.141 -25.863 1.00 67.44 113 ASN A N 1
ATOM 857 C CA . ASN A 1 113 ? 14.398 -1.833 -27.014 1.00 67.44 113 ASN A CA 1
ATOM 858 C C . ASN A 1 113 ? 13.729 -0.453 -26.935 1.00 67.44 113 ASN A C 1
ATOM 860 O O . ASN A 1 113 ? 13.405 0.123 -27.971 1.00 67.44 113 ASN A O 1
ATOM 864 N N . GLU A 1 114 ? 13.526 0.089 -25.732 1.00 66.44 114 GLU A N 1
ATOM 865 C CA . GLU A 1 114 ? 12.731 1.309 -25.539 1.00 66.44 114 GLU A CA 1
ATOM 866 C C . GLU A 1 114 ? 13.493 2.426 -24.800 1.00 66.44 114 GLU A C 1
ATOM 868 O O . GLU A 1 114 ? 13.105 3.594 -24.872 1.00 66.44 114 GLU A O 1
ATOM 873 N N . TYR A 1 115 ? 14.620 2.117 -24.148 1.00 61.12 115 TYR A N 1
ATOM 874 C CA . TYR A 1 115 ? 15.451 3.118 -23.475 1.00 61.12 115 TYR A CA 1
ATOM 875 C C . TYR A 1 115 ? 16.155 4.043 -24.481 1.00 61.12 115 TYR A C 1
ATOM 877 O O . TYR A 1 115 ? 16.887 3.591 -25.361 1.00 61.12 115 TYR A O 1
ATOM 885 N N . GLY A 1 116 ? 15.963 5.358 -24.341 1.00 63.38 116 GLY A N 1
ATOM 886 C CA . GLY A 1 116 ? 16.509 6.363 -25.260 1.00 63.38 116 GLY A CA 1
ATOM 887 C C . GLY A 1 116 ? 15.690 6.572 -26.540 1.00 63.38 116 GLY A C 1
ATOM 888 O O . GLY A 1 116 ? 16.087 7.379 -27.383 1.00 63.38 116 GLY A O 1
ATOM 889 N N . ASN A 1 117 ? 14.546 5.894 -26.688 1.00 72.38 117 ASN A N 1
ATOM 890 C CA . ASN A 1 117 ? 13.615 6.142 -27.786 1.00 72.38 117 ASN A CA 1
ATOM 891 C C . ASN A 1 117 ? 12.840 7.461 -27.543 1.00 72.38 117 ASN A C 1
ATOM 893 O O . A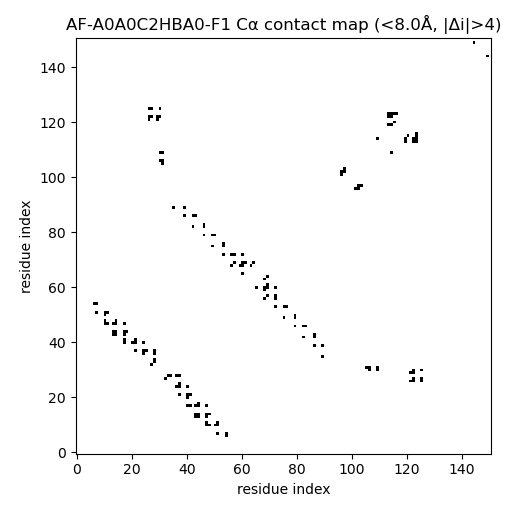SN A 1 117 ? 12.230 7.610 -26.481 1.00 72.38 117 ASN A O 1
ATOM 897 N N . PRO A 1 118 ? 12.810 8.418 -28.496 1.00 61.41 118 PRO A N 1
ATOM 898 C CA . PRO A 1 118 ? 12.058 9.671 -28.355 1.00 61.41 118 PRO A CA 1
ATOM 899 C C . PRO A 1 118 ? 10.537 9.498 -28.211 1.00 61.41 118 PRO A C 1
ATOM 901 O O . PRO A 1 118 ? 9.875 10.432 -27.766 1.00 61.41 118 PRO A O 1
ATOM 904 N N . GLU A 1 119 ? 9.976 8.336 -28.559 1.00 60.97 119 GLU A N 1
ATOM 905 C CA . GLU A 1 119 ? 8.551 8.031 -28.349 1.00 60.97 119 GLU A CA 1
ATOM 906 C C . GLU A 1 119 ? 8.238 7.517 -26.929 1.00 60.97 119 GLU A C 1
ATOM 908 O O . GLU A 1 119 ? 7.086 7.564 -26.511 1.00 60.97 119 GLU A O 1
ATOM 913 N N . ALA A 1 120 ? 9.252 7.095 -26.161 1.00 57.88 120 ALA A N 1
ATOM 914 C CA . ALA A 1 120 ? 9.125 6.543 -24.807 1.00 57.88 120 ALA A CA 1
ATOM 915 C C . ALA A 1 120 ? 9.967 7.350 -23.793 1.00 57.88 120 ALA A C 1
ATOM 917 O O . ALA A 1 120 ? 10.802 6.826 -23.047 1.00 57.88 120 ALA A O 1
ATOM 918 N N . VAL A 1 121 ? 9.771 8.673 -23.779 1.00 61.34 121 VAL A N 1
ATOM 919 C CA . VAL A 1 121 ? 10.484 9.594 -22.869 1.00 61.34 121 VAL A CA 1
ATOM 920 C C . VAL A 1 121 ? 10.198 9.271 -21.398 1.00 61.34 121 VAL A C 1
ATOM 922 O O . VAL A 1 121 ? 11.120 9.285 -20.577 1.00 61.34 121 VAL A O 1
ATOM 925 N N . ASP A 1 122 ? 8.955 8.911 -21.073 1.00 58.72 122 ASP A N 1
ATOM 926 C CA . ASP A 1 122 ? 8.534 8.581 -19.706 1.00 58.72 122 ASP A CA 1
ATOM 927 C C . ASP A 1 122 ? 9.227 7.315 -19.172 1.00 58.72 122 ASP A C 1
ATOM 929 O O . ASP A 1 122 ? 9.619 7.254 -18.000 1.00 58.72 122 ASP A O 1
ATOM 933 N N . LEU A 1 123 ? 9.492 6.344 -20.050 1.00 61.97 123 LEU A N 1
ATOM 934 C CA . LEU A 1 123 ? 10.239 5.125 -19.746 1.00 61.97 123 LEU A CA 1
ATOM 935 C C . LEU A 1 123 ? 11.696 5.422 -19.375 1.00 61.97 123 LEU A C 1
ATOM 937 O O . LEU A 1 123 ? 12.205 4.948 -18.357 1.00 61.97 123 LEU A O 1
ATOM 941 N N . THR A 1 124 ? 12.362 6.242 -20.189 1.00 65.88 124 THR A N 1
ATOM 942 C CA . THR A 1 124 ? 13.768 6.623 -19.989 1.00 65.88 124 THR A CA 1
ATOM 943 C C . THR A 1 124 ? 13.934 7.398 -18.679 1.00 65.88 124 THR A C 1
ATOM 945 O O . THR A 1 124 ? 14.818 7.093 -17.879 1.00 65.88 124 THR A O 1
ATOM 948 N N . GLN A 1 125 ? 13.021 8.330 -18.390 1.00 69.38 125 GLN A N 1
ATOM 949 C CA . GLN A 1 125 ? 13.034 9.100 -17.146 1.00 69.38 125 GLN A CA 1
ATOM 950 C C . GLN A 1 125 ? 12.800 8.220 -15.905 1.00 69.38 125 GLN A C 1
ATOM 952 O O . GLN A 1 125 ? 13.412 8.438 -14.855 1.00 69.38 125 GLN A O 1
ATOM 957 N N . SER A 1 126 ? 11.927 7.218 -16.013 1.00 63.62 126 SER A N 1
ATOM 958 C CA . SER A 1 126 ? 11.640 6.268 -14.932 1.00 63.62 126 SER A CA 1
ATOM 959 C C . SER A 1 126 ? 12.852 5.386 -14.620 1.00 63.62 126 SER A C 1
ATOM 961 O O . SER A 1 126 ? 13.210 5.200 -13.451 1.00 63.62 126 SER A O 1
ATOM 963 N N . TRP A 1 127 ? 13.547 4.926 -15.662 1.00 67.44 127 TRP A N 1
ATOM 964 C CA . TRP A 1 127 ? 14.811 4.202 -15.550 1.00 67.44 127 TRP A CA 1
ATOM 965 C C . TRP A 1 127 ? 15.916 5.038 -14.898 1.00 67.44 127 TRP A C 1
ATOM 967 O O . TRP A 1 127 ? 16.548 4.570 -13.946 1.00 67.44 127 TRP A O 1
ATOM 977 N N . ASP A 1 128 ? 16.095 6.289 -15.324 1.00 72.19 128 ASP A N 1
ATOM 978 C CA . ASP A 1 128 ? 17.075 7.212 -14.741 1.00 72.19 128 ASP A CA 1
ATOM 979 C C . ASP A 1 128 ? 16.812 7.461 -13.251 1.00 72.19 128 ASP A C 1
ATOM 981 O O . ASP A 1 128 ? 17.731 7.461 -12.425 1.00 72.19 128 ASP A O 1
ATOM 985 N N . GLN A 1 129 ? 15.548 7.644 -12.860 1.00 70.62 129 GLN A N 1
ATOM 986 C CA . GLN A 1 129 ? 15.192 7.826 -11.453 1.00 70.62 129 GLN A CA 1
ATOM 987 C C . GLN A 1 129 ? 15.467 6.574 -10.614 1.00 70.62 129 GLN A C 1
ATOM 989 O O . GLN A 1 129 ? 15.975 6.695 -9.491 1.00 70.62 129 GLN A O 1
ATOM 994 N N . MET A 1 130 ? 15.156 5.387 -11.139 1.00 68.56 130 MET A N 1
ATOM 995 C CA . MET A 1 130 ? 15.430 4.116 -10.468 1.00 68.56 130 MET A CA 1
ATOM 996 C C . MET A 1 130 ? 16.935 3.919 -10.272 1.00 68.56 130 MET A C 1
ATOM 998 O O . MET A 1 130 ? 17.383 3.688 -9.144 1.00 68.56 130 MET A O 1
ATOM 1002 N N . GLN A 1 131 ? 17.723 4.089 -11.337 1.00 71.00 131 GLN A N 1
ATOM 1003 C CA . GLN A 1 131 ? 19.180 3.984 -11.288 1.00 71.00 131 GLN A CA 1
ATOM 1004 C C . GLN A 1 131 ? 19.775 4.999 -10.314 1.00 71.00 131 GLN A C 1
ATOM 1006 O O . GLN A 1 131 ? 20.600 4.633 -9.477 1.00 71.00 131 GLN A O 1
ATOM 1011 N N . ARG A 1 132 ? 19.306 6.253 -10.330 1.00 72.50 132 ARG A N 1
ATOM 1012 C CA . ARG A 1 132 ? 19.786 7.291 -9.411 1.00 72.50 132 ARG A CA 1
ATOM 1013 C C . ARG A 1 132 ? 19.508 6.936 -7.952 1.00 72.50 132 ARG A C 1
ATOM 1015 O O . ARG A 1 132 ? 20.396 7.109 -7.117 1.00 72.50 132 ARG A O 1
ATOM 1022 N N . LYS A 1 133 ? 18.325 6.404 -7.622 1.00 68.81 133 LYS A N 1
ATOM 1023 C CA . LYS A 1 133 ? 18.021 5.932 -6.257 1.00 68.81 133 LYS A CA 1
ATOM 1024 C C . LYS A 1 133 ? 18.943 4.782 -5.852 1.00 68.81 133 LYS A C 1
ATOM 1026 O O . LYS A 1 133 ? 19.570 4.865 -4.800 1.00 68.81 133 LYS A O 1
ATOM 1031 N N . PHE A 1 134 ? 19.088 3.768 -6.704 1.00 70.44 134 PHE A N 1
ATOM 1032 C CA . PHE A 1 134 ? 19.906 2.588 -6.417 1.00 70.44 134 PHE A CA 1
ATOM 1033 C C . PHE A 1 134 ? 21.388 2.942 -6.225 1.00 70.44 134 PHE A C 1
ATOM 1035 O O . PHE A 1 134 ? 22.029 2.515 -5.265 1.00 70.44 134 PHE A O 1
ATOM 1042 N N . TYR A 1 135 ? 21.920 3.799 -7.097 1.00 70.75 135 TYR A N 1
ATOM 1043 C CA . TYR A 1 135 ? 23.301 4.263 -7.034 1.00 70.75 135 TYR A CA 1
ATOM 1044 C C . TYR A 1 135 ? 23.561 5.089 -5.766 1.00 70.75 135 TYR A C 1
ATOM 1046 O O . TYR A 1 135 ? 24.586 4.920 -5.107 1.00 70.75 135 TYR A O 1
ATOM 1054 N N . THR A 1 136 ? 22.607 5.935 -5.365 1.00 68.06 136 THR A N 1
ATOM 1055 C CA . THR A 1 136 ? 22.722 6.731 -4.133 1.00 68.06 136 THR A CA 1
ATOM 1056 C C . THR A 1 136 ? 22.701 5.842 -2.887 1.00 68.06 136 THR A C 1
ATOM 1058 O O . THR A 1 136 ? 23.519 6.040 -1.989 1.00 68.06 136 THR A O 1
ATOM 1061 N N . THR A 1 137 ? 21.828 4.831 -2.840 1.00 67.19 137 THR A N 1
ATOM 1062 C CA . THR A 1 137 ? 21.762 3.869 -1.727 1.00 67.19 137 THR A CA 1
ATOM 1063 C C . THR A 1 137 ? 23.047 3.049 -1.617 1.00 67.19 137 THR A C 1
ATOM 1065 O O . THR A 1 137 ? 23.627 2.985 -0.536 1.00 67.19 137 THR A O 1
ATOM 1068 N N . ASN A 1 138 ? 23.564 2.517 -2.729 1.00 67.56 138 ASN A N 1
ATOM 1069 C CA . ASN A 1 138 ? 24.826 1.769 -2.733 1.00 67.56 138 ASN A CA 1
ATOM 1070 C C . ASN A 1 138 ? 26.015 2.634 -2.299 1.00 67.56 138 ASN A C 1
ATOM 1072 O O . ASN A 1 138 ? 26.852 2.186 -1.517 1.00 67.56 138 ASN A O 1
ATOM 1076 N N . MET A 1 139 ? 26.080 3.893 -2.743 1.00 66.62 139 MET A N 1
ATOM 1077 C CA . MET A 1 139 ? 27.126 4.817 -2.300 1.00 66.62 139 MET A CA 1
ATOM 1078 C C . MET A 1 139 ? 27.045 5.124 -0.798 1.00 66.62 139 MET A C 1
ATOM 1080 O O . MET A 1 139 ? 28.085 5.273 -0.159 1.00 66.62 139 MET A O 1
ATOM 1084 N N . GLN A 1 140 ? 25.847 5.192 -0.209 1.00 67.19 140 GLN A N 1
ATOM 1085 C CA . GLN A 1 140 ? 25.692 5.355 1.241 1.00 67.19 140 GLN A CA 1
ATOM 1086 C C . GLN A 1 140 ? 26.128 4.107 2.014 1.00 67.19 140 GLN A C 1
ATOM 1088 O O . GLN A 1 140 ? 26.837 4.236 3.009 1.00 67.19 140 GLN A O 1
ATOM 1093 N N . THR A 1 141 ? 25.785 2.909 1.536 1.00 66.75 141 THR A N 1
ATOM 1094 C CA . THR A 1 141 ? 26.219 1.645 2.150 1.00 66.75 141 THR A CA 1
ATOM 1095 C C . THR A 1 141 ? 27.738 1.479 2.100 1.00 66.75 141 THR A C 1
ATOM 1097 O O . THR A 1 141 ? 28.343 1.058 3.082 1.00 66.75 141 THR A O 1
ATOM 1100 N N . LEU A 1 142 ? 28.377 1.857 0.990 1.00 70.44 142 LEU A N 1
ATOM 1101 C CA . LEU A 1 142 ? 29.835 1.811 0.857 1.00 70.44 142 LEU A CA 1
ATOM 1102 C C . LEU A 1 142 ? 30.533 2.819 1.775 1.00 70.44 142 LEU A C 1
ATOM 1104 O O . LEU A 1 142 ? 31.542 2.478 2.385 1.00 70.44 142 LEU A O 1
ATOM 1108 N N . LYS A 1 143 ? 29.986 4.032 1.924 1.00 69.38 143 LYS A N 1
ATOM 1109 C CA . LYS A 1 143 ? 30.508 5.028 2.873 1.00 69.38 143 LYS A CA 1
ATOM 1110 C C . LYS A 1 143 ? 30.366 4.567 4.321 1.00 69.38 143 LYS A C 1
ATOM 1112 O O . LYS A 1 143 ? 31.331 4.642 5.069 1.00 69.38 143 LYS A O 1
ATOM 1117 N N . TYR A 1 144 ? 29.211 4.015 4.681 1.00 70.50 144 TYR A N 1
ATOM 1118 C CA . TYR A 1 144 ? 28.975 3.452 6.009 1.00 70.50 144 TYR A CA 1
ATOM 1119 C C . TYR A 1 144 ? 29.935 2.292 6.320 1.00 70.50 144 TYR A C 1
ATOM 1121 O O . TYR A 1 144 ? 30.577 2.285 7.365 1.00 70.50 144 TYR A O 1
ATOM 1129 N N . ASN A 1 145 ? 30.118 1.349 5.389 1.00 71.88 145 ASN A N 1
ATOM 1130 C CA . ASN A 1 145 ? 31.066 0.246 5.572 1.00 71.88 145 ASN A CA 1
ATOM 1131 C C . ASN A 1 145 ? 32.525 0.722 5.632 1.00 71.88 145 ASN A C 1
ATOM 1133 O O . ASN A 1 145 ? 33.310 0.153 6.386 1.00 71.88 145 ASN A O 1
ATOM 1137 N N . ALA A 1 146 ? 32.892 1.769 4.886 1.00 70.56 146 ALA A N 1
ATOM 1138 C CA . ALA A 1 146 ? 34.223 2.369 4.955 1.00 70.56 146 ALA A CA 1
ATOM 1139 C C . ALA A 1 146 ? 34.476 3.111 6.281 1.00 70.56 146 ALA A C 1
ATOM 1141 O O . ALA A 1 146 ? 35.589 3.069 6.793 1.00 70.56 146 ALA A O 1
ATOM 1142 N N . GLU A 1 147 ? 33.463 3.745 6.874 1.00 72.19 147 GLU A N 1
ATOM 1143 C CA . GLU A 1 147 ? 33.571 4.412 8.181 1.00 72.19 147 GLU A CA 1
ATOM 1144 C C . GLU A 1 147 ? 33.573 3.421 9.357 1.00 72.19 147 GLU A C 1
ATOM 1146 O O . GLU A 1 147 ? 34.237 3.659 10.365 1.00 72.19 147 GLU A O 1
ATOM 1151 N N . VAL A 1 148 ? 32.863 2.295 9.231 1.00 69.00 148 VAL A N 1
ATOM 1152 C CA . VAL A 1 148 ? 32.763 1.260 10.276 1.00 69.00 148 VAL A CA 1
ATOM 1153 C C . VAL A 1 148 ? 33.956 0.296 10.264 1.00 69.00 148 VAL A C 1
ATOM 1155 O O . VAL A 1 148 ? 34.410 -0.110 11.332 1.00 69.00 148 VAL A O 1
ATOM 1158 N N . HIS A 1 149 ? 34.493 -0.052 9.089 1.00 62.62 149 HIS A N 1
ATOM 1159 C CA . HIS A 1 149 ? 35.634 -0.970 8.943 1.00 62.62 149 HIS A CA 1
ATOM 1160 C C . HIS A 1 149 ? 36.966 -0.279 8.597 1.00 62.62 149 HIS A C 1
ATOM 1162 O O . HIS A 1 149 ? 37.984 -0.953 8.469 1.00 62.62 149 HIS A O 1
ATOM 1168 N N . GLY A 1 150 ? 36.986 1.050 8.459 1.00 58.53 150 GLY A N 1
ATOM 1169 C CA . GLY A 1 150 ? 38.187 1.863 8.231 1.00 58.53 150 GLY A CA 1
ATOM 1170 C C . GLY A 1 150 ? 38.895 2.325 9.511 1.00 58.53 150 GLY A C 1
ATOM 1171 O O . GLY A 1 150 ? 39.367 3.462 9.561 1.00 58.53 150 GLY A O 1
ATOM 1172 N N . LYS A 1 151 ? 38.950 1.472 10.541 1.00 47.06 151 LYS A N 1
ATOM 1173 C CA . LYS A 1 151 ? 39.881 1.586 11.674 1.00 47.06 151 LYS A CA 1
ATOM 1174 C C . LYS A 1 151 ? 40.753 0.346 11.756 1.00 47.06 151 LYS A C 1
ATOM 1176 O O . LYS A 1 151 ? 40.174 -0.760 11.733 1.00 47.06 151 LYS A O 1
#

Secondary structure (DSSP, 8-state):
-HHHHHHHHHHHHHHHHHHHHHHHHHHHHHHH--HHHHHHHHHHHHHHHHHHHHHHHHHHHHHH--HHHHHHHHHHHHHHHHHHHHHHHHHHHHHHHHHTTHHHHHHHHHHHHHTT-TT-HHHHHHHHHHHHHHHHHHHHHHHHHHHHH--

Foldseek 3Di:
DVVLVVLQVVLVVLLVVLVVQCVLVVLCCLQQVDPLSNVLSVLSNVLSVLSNVLSVLVVCCVPPVDPVSVVVSVVSVVVSVVSVVVSVVSVVVVVVCVVVCVSVVSNVCSCVPPAPDPVPPSNVVSVVVVCVVVVVVVVVVVVVCCVVVVD

Radius of gyration: 21.09 Å; Cα contacts (8 Å, |Δi|>4): 91; chains: 1; bounding box: 66×27×53 Å

pLDDT: mean 71.18, std 9.13, range [44.84, 88.81]

Mean predicted aligned error: 12.52 Å

Nearest PDB structures (foldseek):
  8jj5-assembly1_A  TM=7.414E-01  e=2.292E-02  Sus scrofa
  8jj5-assembly1_D  TM=8.053E-01  e=1.048E-01  Sus scrofa
  8abq-assembly1_A  TM=2.480E-01  e=1.229E+00  Homo sapiens
  4hks-assembly1_A  TM=2.653E-01  e=1.869E+00  Drosophila melanogaster
  4hkr-assembly1_A  TM=2.055E-01  e=4.801E+00  Drosophila melanogaster